Protein AF-A0A946ARL4-F1 (afdb_monomer_lite)

Sequence (87 aa):
MIVIEDARWHPFLDQTEHAKLVSIMKRAIKQAMKQAKHLASPSEFTVMLTNDAQMAVLNQQFRQKAVPTNVLSFPDHQDDHYLGDIA

pLDDT: mean 93.11, std 4.61, range [76.0, 98.38]

Secondary structure (DSSP, 8-state):
------GGGGGG--HHHHHHHHHHHHHHHHHHHTT-TT--S--EEEE----HHHHHHHHHHHHS--S--S--EEE-SS-SSEEEEE-

Foldseek 3Di:
DDDDPDPVCVVVQDPVNVVVVVVVVVVVVVVVVVVVVVLPDAADEEEDDDDFCVQLVVCCVPVVGNGHDPKDFDADDPDSRYRYYMD

Structure (mmCIF, N/CA/C/O backbone):
data_AF-A0A946ARL4-F1
#
_entry.id   AF-A0A946ARL4-F1
#
loop_
_atom_site.group_PDB
_atom_site.id
_atom_site.type_symbol
_atom_site.label_atom_id
_atom_site.label_alt_id
_atom_site.label_comp_id
_atom_site.label_asym_id
_atom_site.label_entity_id
_atom_site.label_seq_id
_atom_site.pdbx_PDB_ins_code
_atom_site.Cartn_x
_atom_site.Cartn_y
_atom_site.Cartn_z
_atom_site.occupancy
_atom_site.B_iso_or_equiv
_atom_site.auth_seq_id
_atom_site.auth_comp_id
_atom_site.auth_asym_id
_atom_site.auth_atom_id
_atom_site.pdbx_PDB_model_num
ATOM 1 N N . MET A 1 1 ? -12.742 2.539 6.263 1.00 84.00 1 MET A N 1
ATOM 2 C CA . MET A 1 1 ? -13.124 1.135 5.970 1.00 84.00 1 MET A CA 1
ATOM 3 C C . MET A 1 1 ? -11.969 0.504 5.202 1.00 84.00 1 MET A C 1
ATOM 5 O O . MET A 1 1 ? -11.220 1.266 4.615 1.00 84.00 1 MET A O 1
ATOM 9 N N . ILE A 1 2 ? -11.749 -0.812 5.260 1.00 90.50 2 ILE A N 1
ATOM 10 C CA . ILE A 1 2 ? -10.761 -1.475 4.387 1.00 90.50 2 ILE A CA 1
ATOM 11 C C . ILE A 1 2 ? -11.559 -2.336 3.423 1.00 90.50 2 ILE A C 1
ATOM 13 O O . ILE A 1 2 ? -12.370 -3.141 3.880 1.00 90.50 2 ILE A O 1
ATOM 17 N N . VAL A 1 3 ? -11.347 -2.119 2.130 1.00 92.38 3 VAL A N 1
ATOM 18 C CA . VAL A 1 3 ? -12.012 -2.835 1.042 1.00 92.38 3 VAL A CA 1
ATOM 19 C C . VAL A 1 3 ? -10.941 -3.538 0.219 1.00 92.38 3 VAL A C 1
ATOM 21 O O . VAL A 1 3 ? -9.854 -2.998 0.021 1.00 92.38 3 VAL A O 1
ATOM 24 N N . ILE A 1 4 ? -11.229 -4.766 -0.201 1.00 92.81 4 ILE A N 1
ATOM 25 C CA . ILE A 1 4 ? -10.368 -5.547 -1.086 1.00 92.81 4 ILE A CA 1
ATOM 26 C C . ILE A 1 4 ? -11.064 -5.570 -2.439 1.00 92.81 4 ILE A C 1
ATOM 28 O O . ILE A 1 4 ? -11.996 -6.339 -2.643 1.00 92.81 4 ILE A O 1
ATOM 32 N N . GLU A 1 5 ? -10.639 -4.678 -3.329 1.00 94.81 5 GLU A N 1
ATOM 33 C CA . GLU A 1 5 ? -11.266 -4.500 -4.647 1.00 94.81 5 GLU A CA 1
ATOM 34 C C . GLU A 1 5 ? -10.968 -5.671 -5.598 1.00 94.81 5 GLU A C 1
ATOM 36 O O . GLU A 1 5 ? -11.802 -6.074 -6.408 1.00 94.81 5 GLU A O 1
ATOM 41 N N . ASP A 1 6 ? -9.774 -6.259 -5.501 1.00 93.62 6 ASP A N 1
ATOM 42 C CA . ASP A 1 6 ? -9.358 -7.335 -6.395 1.00 93.62 6 ASP A CA 1
ATOM 43 C C . ASP A 1 6 ? -9.893 -8.697 -5.926 1.00 93.62 6 ASP A C 1
ATOM 45 O O . ASP A 1 6 ? -9.364 -9.336 -5.011 1.00 93.62 6 ASP A O 1
ATOM 49 N N . ALA A 1 7 ? -10.924 -9.177 -6.623 1.00 94.31 7 ALA A N 1
ATOM 50 C CA . ALA A 1 7 ? -11.597 -10.437 -6.326 1.00 94.31 7 ALA A CA 1
ATOM 51 C C . ALA A 1 7 ? -10.683 -11.674 -6.374 1.00 94.31 7 ALA A C 1
ATOM 53 O O . ALA A 1 7 ? -11.032 -12.710 -5.802 1.00 94.31 7 ALA A O 1
ATOM 54 N N . ARG A 1 8 ? -9.502 -11.588 -7.007 1.00 93.19 8 ARG A N 1
ATOM 55 C CA . ARG A 1 8 ? -8.514 -12.681 -7.019 1.00 93.19 8 ARG A CA 1
ATOM 56 C C . ARG A 1 8 ? -7.981 -13.002 -5.624 1.00 93.19 8 ARG A C 1
ATOM 58 O O . ARG A 1 8 ? -7.487 -14.106 -5.425 1.00 93.19 8 ARG A O 1
ATOM 65 N N . TRP A 1 9 ? -8.104 -12.086 -4.662 1.00 91.06 9 TRP A N 1
ATOM 66 C CA . TRP A 1 9 ? -7.708 -12.319 -3.272 1.00 91.06 9 TRP A CA 1
ATOM 67 C C . TRP A 1 9 ? -8.727 -13.134 -2.475 1.00 91.06 9 TRP A C 1
ATOM 69 O O . TRP A 1 9 ? -8.344 -13.811 -1.524 1.00 91.06 9 TRP A O 1
ATOM 79 N N . HIS A 1 10 ? -10.009 -13.114 -2.852 1.00 92.00 10 HIS A N 1
ATOM 80 C CA . HIS A 1 10 ? -11.077 -13.734 -2.060 1.00 92.00 10 HIS A CA 1
ATOM 81 C C . HIS A 1 10 ? -10.872 -15.232 -1.773 1.00 92.00 10 HIS A C 1
ATOM 83 O O . HIS A 1 10 ? -11.092 -15.630 -0.631 1.00 92.00 10 HIS A O 1
ATOM 89 N N . PRO A 1 11 ? -10.400 -16.072 -2.719 1.00 94.25 11 PRO A N 1
ATOM 90 C CA . PRO A 1 11 ? -10.154 -17.48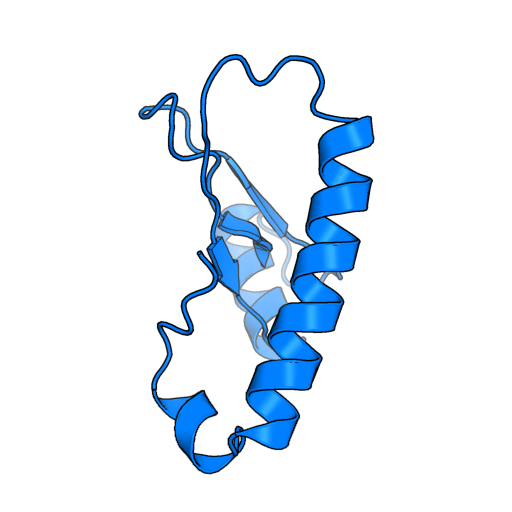8 -2.435 1.00 94.25 11 PRO A CA 1
ATOM 91 C C . PRO A 1 11 ? -9.049 -17.740 -1.398 1.00 94.25 11 PRO A C 1
ATOM 93 O O . PRO A 1 11 ? -8.996 -18.824 -0.823 1.00 94.25 11 PRO A O 1
ATOM 96 N N . PHE A 1 12 ? -8.162 -16.766 -1.170 1.00 89.69 12 PHE A N 1
ATOM 97 C CA . PHE A 1 12 ? -7.020 -16.876 -0.256 1.00 89.69 12 PHE A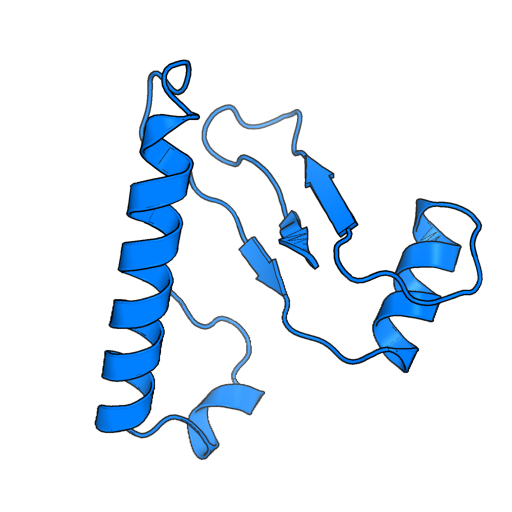 CA 1
ATOM 98 C C . PHE A 1 12 ? -7.276 -16.227 1.107 1.00 89.69 12 PHE A C 1
ATOM 100 O O . PHE A 1 12 ? -6.490 -16.415 2.034 1.00 89.69 12 PHE A O 1
ATOM 107 N N . LEU A 1 13 ? -8.353 -15.451 1.230 1.00 91.88 13 LEU A N 1
ATOM 108 C CA . LEU A 1 13 ? -8.690 -14.702 2.431 1.00 91.88 13 LEU A CA 1
ATOM 109 C C . LEU A 1 13 ? -9.973 -15.256 3.035 1.00 91.88 13 LEU A C 1
ATOM 111 O O . LEU A 1 13 ? -11.067 -14.738 2.811 1.00 91.88 13 LEU A O 1
ATOM 115 N N . ASP A 1 14 ? -9.825 -16.304 3.842 1.00 93.00 14 ASP A N 1
ATOM 116 C CA . ASP A 1 14 ? -10.903 -16.696 4.740 1.00 93.00 14 ASP A CA 1
ATOM 117 C C . ASP A 1 14 ? -11.171 -15.596 5.790 1.00 93.00 14 ASP A C 1
ATOM 119 O O . ASP A 1 14 ? -10.490 -14.566 5.867 1.00 93.00 14 ASP A O 1
ATOM 123 N N . GLN A 1 15 ? -12.182 -15.801 6.634 1.00 90.19 15 GLN A N 1
ATOM 124 C CA . GLN A 1 15 ? -12.557 -14.811 7.644 1.00 90.19 15 GLN A CA 1
ATOM 125 C C . GLN A 1 15 ? -11.415 -14.490 8.629 1.00 90.19 15 GLN A C 1
ATOM 127 O O . GLN A 1 15 ? -11.310 -13.354 9.102 1.00 90.19 15 GLN A O 1
ATOM 132 N N . THR A 1 16 ? -10.549 -15.462 8.924 1.00 95.19 16 THR A N 1
ATOM 133 C CA . THR A 1 16 ? -9.409 -15.295 9.830 1.00 95.19 16 THR A CA 1
ATOM 134 C C . THR A 1 16 ? -8.309 -14.467 9.174 1.00 95.19 16 THR A C 1
ATOM 136 O O . THR A 1 16 ? -7.826 -13.504 9.775 1.00 95.19 16 THR A O 1
ATOM 139 N N . GLU A 1 17 ? -7.928 -14.794 7.940 1.00 94.06 17 GLU A N 1
ATOM 140 C CA . GLU A 1 17 ? -6.902 -14.060 7.193 1.00 94.06 17 GLU A CA 1
ATOM 141 C C . GLU A 1 17 ? -7.355 -12.641 6.851 1.00 94.06 17 GLU A C 1
ATOM 143 O O . GLU A 1 17 ? -6.591 -11.686 7.015 1.00 94.06 17 GLU A O 1
ATOM 148 N N . HIS A 1 18 ? -8.632 -12.462 6.512 1.00 91.38 18 HIS A N 1
ATOM 149 C CA . HIS A 1 18 ? -9.202 -11.135 6.320 1.00 91.38 18 HIS A CA 1
ATOM 150 C C . HIS A 1 18 ? -9.112 -10.289 7.603 1.00 91.38 18 HIS A C 1
ATOM 152 O O . HIS A 1 18 ? -8.652 -9.145 7.566 1.00 91.38 18 HIS A O 1
ATOM 158 N N . ALA A 1 19 ? -9.468 -10.848 8.767 1.00 91.94 19 ALA A N 1
ATOM 159 C CA . ALA A 1 19 ? -9.360 -10.137 10.042 1.00 91.94 19 ALA A CA 1
ATOM 160 C C . ALA A 1 19 ? -7.903 -9.777 10.395 1.00 91.94 19 ALA A C 1
ATOM 162 O O . ALA A 1 19 ? -7.636 -8.674 10.892 1.00 91.94 19 ALA A O 1
ATOM 163 N N . LYS A 1 20 ? -6.947 -10.672 10.109 1.00 94.25 20 LYS A N 1
ATOM 164 C CA . LYS A 1 20 ? -5.509 -10.413 10.291 1.00 94.25 20 LYS A CA 1
ATOM 165 C C . LYS A 1 20 ? -5.022 -9.283 9.388 1.00 94.25 20 LYS A C 1
ATOM 167 O O . LYS A 1 20 ? -4.380 -8.359 9.893 1.00 94.25 20 LYS A O 1
ATOM 172 N N . LEU A 1 21 ? -5.363 -9.311 8.099 1.00 91.44 21 LEU A N 1
ATOM 173 C CA . LEU A 1 21 ? -5.023 -8.254 7.144 1.00 91.44 21 LEU A CA 1
ATOM 174 C C . LEU A 1 21 ? -5.572 -6.903 7.610 1.00 91.44 21 LEU A C 1
ATOM 176 O O . LEU A 1 21 ? -4.819 -5.939 7.744 1.00 91.44 21 LEU A O 1
ATOM 180 N N . VAL A 1 22 ? -6.859 -6.849 7.966 1.00 92.44 22 VAL A N 1
ATOM 181 C CA . VAL A 1 22 ? -7.506 -5.642 8.499 1.00 92.44 22 VAL A CA 1
ATOM 182 C C . VAL A 1 22 ? -6.782 -5.128 9.747 1.00 92.44 22 VAL A C 1
ATOM 184 O O . VAL A 1 22 ? -6.577 -3.922 9.890 1.00 92.44 22 VAL A O 1
ATOM 187 N N . SER A 1 23 ? -6.356 -6.015 10.650 1.00 95.19 23 SER A N 1
ATOM 188 C CA . SER A 1 23 ? -5.596 -5.646 11.852 1.00 95.19 23 SER A CA 1
ATOM 189 C C . SER A 1 23 ? -4.209 -5.076 11.527 1.00 95.19 23 SER A C 1
ATOM 191 O O . SER A 1 23 ? -3.803 -4.057 12.096 1.00 95.19 23 SER A O 1
ATOM 193 N N . ILE A 1 24 ? -3.473 -5.689 10.594 1.00 95.06 24 ILE A N 1
ATOM 194 C CA . ILE A 1 24 ? -2.169 -5.193 10.125 1.00 95.06 24 ILE A CA 1
ATOM 195 C C . ILE A 1 24 ? -2.330 -3.807 9.495 1.00 95.06 24 ILE A C 1
ATOM 197 O O . ILE A 1 24 ? -1.650 -2.865 9.910 1.00 95.06 24 ILE A O 1
ATOM 201 N N . MET A 1 25 ? -3.283 -3.657 8.578 1.00 93.62 25 MET A N 1
ATOM 202 C CA . MET A 1 25 ? -3.536 -2.402 7.874 1.00 93.62 25 MET A CA 1
ATOM 203 C C . MET A 1 25 ? -3.986 -1.290 8.822 1.00 93.62 25 MET A C 1
ATOM 205 O O . MET A 1 25 ? -3.450 -0.187 8.770 1.00 93.62 25 MET A O 1
ATOM 209 N N . LYS A 1 26 ? -4.883 -1.571 9.778 1.00 93.94 26 LYS A N 1
ATOM 210 C CA . LYS A 1 26 ? -5.275 -0.592 10.810 1.00 93.94 26 LYS A CA 1
ATOM 211 C C . LYS A 1 26 ? -4.083 -0.111 11.636 1.00 93.94 26 LYS A C 1
ATOM 213 O O . LYS A 1 26 ? -4.009 1.073 11.964 1.00 93.94 26 LYS A O 1
ATOM 218 N N . ARG A 1 27 ? -3.141 -1.000 11.978 1.00 95.69 27 ARG A N 1
ATOM 219 C CA . ARG A 1 27 ? -1.912 -0.609 12.690 1.00 95.69 27 ARG A CA 1
ATOM 220 C C . ARG A 1 27 ? -1.018 0.270 11.820 1.00 95.69 27 ARG A C 1
ATOM 222 O O . ARG A 1 27 ? -0.549 1.291 12.316 1.00 95.69 27 ARG A O 1
ATOM 229 N N . ALA A 1 28 ? -0.818 -0.088 10.553 1.00 92.81 28 ALA A N 1
ATOM 230 C CA . ALA A 1 28 ? -0.034 0.710 9.613 1.00 92.81 28 ALA A CA 1
ATOM 231 C C . ALA A 1 28 ? -0.640 2.111 9.420 1.00 92.81 28 ALA A C 1
ATOM 233 O O . ALA A 1 28 ? 0.054 3.106 9.625 1.00 92.81 28 ALA A O 1
ATOM 234 N N . ILE A 1 29 ? -1.952 2.198 9.168 1.00 91.06 29 ILE A N 1
ATOM 235 C CA . ILE A 1 29 ? -2.689 3.466 9.045 1.00 91.06 29 ILE A CA 1
ATOM 236 C C . ILE A 1 29 ? -2.541 4.295 10.320 1.00 91.06 29 ILE A C 1
ATOM 238 O O . ILE A 1 29 ? -2.187 5.467 10.254 1.00 91.06 29 ILE A O 1
ATOM 242 N N . LYS A 1 30 ? -2.722 3.694 11.505 1.00 91.69 30 LYS A N 1
ATOM 243 C CA . LYS A 1 30 ? -2.558 4.411 12.780 1.00 91.69 30 LYS A CA 1
ATOM 244 C C . LYS A 1 30 ? -1.165 5.027 12.926 1.00 91.69 30 LYS A C 1
ATOM 246 O O . LYS A 1 30 ? -1.039 6.106 13.499 1.00 91.69 30 LYS A O 1
ATOM 251 N N . GLN A 1 31 ? -0.124 4.353 12.441 1.00 93.06 31 GLN A N 1
ATOM 252 C CA . GLN A 1 31 ? 1.240 4.879 12.467 1.00 93.06 31 GLN A CA 1
ATOM 253 C C . GLN A 1 31 ? 1.435 5.990 11.431 1.00 93.06 31 GLN A C 1
ATOM 255 O O . GLN A 1 31 ? 2.010 7.020 11.774 1.00 93.06 31 GLN A O 1
ATOM 260 N N . ALA A 1 32 ? 0.902 5.832 10.217 1.00 89.25 32 ALA A N 1
ATOM 261 C CA . ALA A 1 32 ? 0.934 6.864 9.182 1.00 89.25 32 ALA A CA 1
ATOM 262 C C . ALA A 1 32 ? 0.206 8.148 9.626 1.00 89.25 32 ALA A C 1
ATOM 264 O O . ALA A 1 32 ? 0.749 9.245 9.502 1.00 89.25 32 ALA A O 1
ATOM 265 N N . MET A 1 33 ? -0.963 8.022 10.266 1.00 87.75 33 MET A N 1
ATOM 266 C CA . MET A 1 33 ? -1.740 9.161 10.776 1.00 87.75 33 MET A CA 1
ATOM 267 C C . MET A 1 33 ? -0.991 10.000 11.818 1.00 87.75 33 MET A C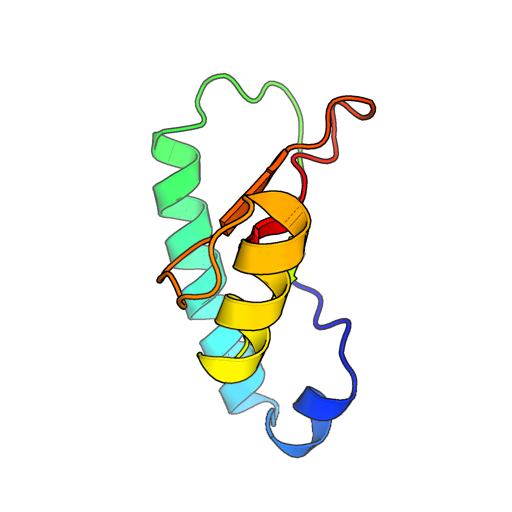 1
ATOM 269 O O . MET A 1 33 ? -1.262 11.188 11.953 1.00 87.75 33 MET A O 1
ATOM 273 N N . LYS A 1 34 ? -0.018 9.429 12.544 1.00 90.94 34 LYS A N 1
ATOM 274 C CA . LYS A 1 34 ? 0.821 10.220 13.465 1.00 90.94 34 LYS A CA 1
ATOM 275 C C . LYS A 1 34 ? 1.659 11.270 12.729 1.00 90.94 34 LYS A C 1
ATOM 277 O O . LYS A 1 34 ? 1.999 12.287 13.333 1.00 90.94 34 LYS A O 1
ATOM 282 N N . GLN A 1 35 ? 1.978 11.012 11.460 1.00 88.00 35 GLN A N 1
ATOM 283 C CA . GLN A 1 35 ? 2.736 11.904 10.584 1.00 88.00 35 GLN A CA 1
ATOM 284 C C . GLN A 1 35 ? 1.823 12.770 9.705 1.00 88.00 35 GLN A C 1
ATOM 286 O O . GLN A 1 35 ? 2.187 13.889 9.351 1.00 88.00 35 GLN A O 1
ATOM 291 N N . ALA A 1 36 ? 0.608 12.308 9.411 1.00 86.06 36 ALA A N 1
ATOM 292 C CA . ALA A 1 36 ? -0.353 12.995 8.550 1.00 86.06 36 ALA A CA 1
ATOM 293 C C . ALA A 1 36 ? -1.194 14.063 9.285 1.00 86.06 36 ALA A C 1
ATOM 295 O O . ALA A 1 36 ? -2.393 14.189 9.063 1.00 86.06 36 ALA A O 1
ATOM 296 N N . LYS A 1 37 ? -0.573 14.854 10.174 1.00 82.69 37 LYS A N 1
ATOM 297 C CA . LYS A 1 37 ? -1.270 15.857 11.014 1.00 82.69 37 LYS A CA 1
ATOM 298 C C . LYS A 1 37 ? -1.928 17.002 10.231 1.00 82.69 37 LYS A C 1
ATOM 300 O O . LYS A 1 37 ? -2.688 17.764 10.814 1.00 82.69 37 LYS A O 1
ATOM 305 N N . HIS A 1 38 ? -1.582 17.151 8.956 1.00 83.31 38 HIS A N 1
ATOM 306 C CA . HIS A 1 38 ? -2.116 18.176 8.062 1.00 83.31 38 HIS A CA 1
ATOM 307 C C . HIS A 1 38 ? -3.420 17.750 7.373 1.00 83.31 38 HIS A C 1
ATOM 309 O O . HIS A 1 38 ? -4.071 18.594 6.767 1.00 83.31 38 HIS A O 1
ATOM 315 N N . LEU A 1 39 ? -3.811 16.473 7.459 1.00 83.12 39 LEU A N 1
ATOM 316 C CA . LEU A 1 39 ? -5.086 16.013 6.917 1.00 83.12 39 LEU A CA 1
ATOM 317 C C . LEU A 1 39 ? -6.226 16.579 7.771 1.00 83.12 39 LEU A C 1
ATOM 319 O O . LEU A 1 39 ? -6.367 16.239 8.947 1.00 83.12 39 LEU A O 1
ATOM 323 N N . ALA A 1 40 ? -7.004 17.484 7.179 1.00 76.00 40 ALA A N 1
ATOM 324 C CA . ALA A 1 40 ? -8.095 18.192 7.848 1.00 76.00 40 ALA A CA 1
ATOM 325 C C . ALA A 1 40 ? -9.439 17.444 7.773 1.00 76.00 40 ALA A C 1
ATOM 327 O O . ALA A 1 40 ? -10.357 17.743 8.537 1.00 76.00 40 ALA 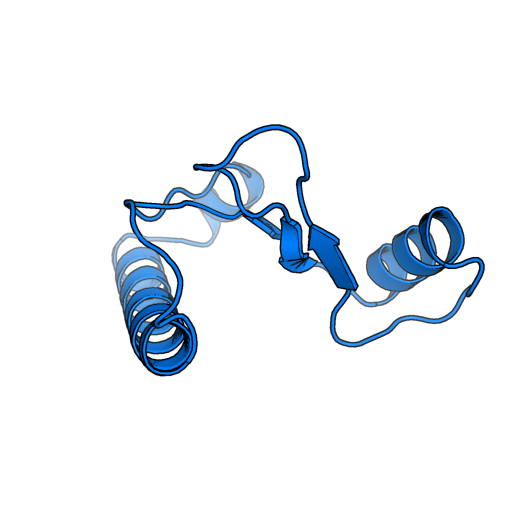A O 1
ATOM 328 N N . SER A 1 41 ? -9.554 16.472 6.870 1.00 82.94 41 SER A N 1
ATOM 329 C CA . SER A 1 41 ? -10.763 15.700 6.592 1.00 82.94 41 SER A CA 1
ATOM 330 C C . SER A 1 41 ? -10.463 14.196 6.598 1.00 82.94 41 SER A C 1
ATOM 332 O O . SER A 1 41 ? -9.302 13.787 6.516 1.00 82.94 41 SER A O 1
ATOM 334 N N . PRO A 1 42 ? -11.493 13.337 6.724 1.00 86.44 42 PRO A N 1
ATOM 335 C CA . PRO A 1 42 ? -11.356 11.936 6.366 1.00 86.44 42 PRO A CA 1
ATOM 336 C C . PRO A 1 42 ? -10.881 11.831 4.915 1.00 86.44 42 PRO A C 1
ATOM 338 O O . PRO A 1 42 ? -11.506 12.401 4.018 1.00 86.44 42 PRO A O 1
ATOM 341 N N . SER A 1 43 ? -9.791 11.098 4.723 1.00 90.19 43 SER A N 1
ATOM 342 C CA . SER A 1 43 ? -9.201 10.840 3.416 1.00 90.19 43 SER A CA 1
ATOM 343 C C . SER A 1 43 ? -9.034 9.341 3.203 1.00 90.19 43 SER A C 1
ATOM 345 O O . SER A 1 43 ? -8.944 8.564 4.164 1.00 90.19 43 SER A O 1
ATOM 347 N N . GLU A 1 44 ? -8.959 8.937 1.947 1.00 92.62 44 GLU A N 1
ATOM 348 C CA . GLU A 1 44 ? -8.758 7.558 1.532 1.00 92.62 44 GLU A CA 1
ATOM 349 C C . GLU A 1 44 ? -7.601 7.442 0.534 1.00 92.62 44 GLU A C 1
ATOM 351 O O . GLU A 1 44 ? -7.138 8.429 -0.031 1.00 92.62 44 GLU A O 1
ATOM 356 N N . PHE A 1 45 ? -7.071 6.234 0.388 1.00 94.06 45 PHE A N 1
ATOM 357 C CA . PHE A 1 45 ? -5.994 5.913 -0.543 1.00 94.06 45 PHE A CA 1
ATOM 358 C C . PHE A 1 45 ? -6.060 4.430 -0.889 1.00 94.06 45 PHE A C 1
ATOM 360 O O . PHE A 1 45 ? -6.556 3.624 -0.091 1.00 94.06 45 PHE A O 1
ATOM 367 N N . THR A 1 46 ? -5.501 4.066 -2.037 1.00 96.25 46 THR A N 1
ATOM 368 C CA . THR A 1 46 ? -5.450 2.674 -2.494 1.00 96.25 46 THR A CA 1
ATOM 369 C C . THR A 1 46 ? -4.043 2.113 -2.362 1.00 96.25 46 THR A C 1
ATOM 371 O O . THR A 1 46 ? -3.049 2.808 -2.566 1.00 96.25 46 THR A O 1
ATOM 374 N N . VAL A 1 47 ? -3.948 0.830 -2.013 1.00 95.06 47 VAL A N 1
ATOM 375 C CA . VAL A 1 47 ? -2.688 0.082 -2.027 1.00 95.06 47 VAL A CA 1
ATOM 376 C C . VAL A 1 47 ? -2.841 -1.113 -2.954 1.00 95.06 47 VAL A C 1
ATOM 378 O O . VAL A 1 47 ? -3.700 -1.965 -2.732 1.00 95.06 47 VAL A O 1
ATOM 381 N N . MET A 1 48 ? -1.981 -1.197 -3.960 1.00 96.06 48 MET A N 1
ATOM 382 C CA . MET A 1 48 ? -1.823 -2.368 -4.804 1.00 96.06 48 MET A CA 1
ATOM 383 C C . MET A 1 48 ? -0.657 -3.204 -4.284 1.00 96.06 48 MET A C 1
ATOM 385 O O . MET A 1 48 ? 0.455 -2.715 -4.149 1.00 96.06 48 MET A O 1
ATOM 389 N N . LEU A 1 49 ? -0.899 -4.488 -4.025 1.00 93.56 49 LEU A N 1
ATOM 390 C CA . LEU A 1 49 ? 0.170 -5.447 -3.761 1.00 93.56 49 LEU A CA 1
ATOM 391 C C . LEU A 1 49 ? 0.508 -6.174 -5.057 1.00 93.56 49 LEU A C 1
ATOM 393 O O . LEU A 1 49 ? -0.379 -6.726 -5.711 1.00 93.56 49 LEU A O 1
ATOM 397 N N . THR A 1 50 ? 1.784 -6.183 -5.429 1.00 94.94 50 THR A N 1
ATOM 398 C CA . THR A 1 50 ? 2.229 -6.815 -6.670 1.00 94.94 50 THR A CA 1
ATOM 399 C C . THR A 1 50 ? 3.651 -7.369 -6.560 1.00 94.94 50 THR A C 1
ATOM 401 O O . THR A 1 50 ? 4.277 -7.288 -5.507 1.00 94.94 50 THR A O 1
ATOM 404 N N . ASN A 1 51 ? 4.137 -8.010 -7.623 1.00 96.56 51 ASN A N 1
ATOM 405 C CA . ASN A 1 51 ? 5.470 -8.613 -7.679 1.00 96.56 51 ASN A CA 1
ATOM 406 C C . ASN A 1 51 ? 6.485 -7.719 -8.413 1.00 96.56 51 ASN A C 1
ATOM 408 O O . ASN A 1 51 ? 6.117 -6.749 -9.076 1.00 96.56 51 ASN A O 1
ATOM 412 N N . ASP A 1 52 ? 7.766 -8.088 -8.350 1.00 98.38 52 ASP A N 1
ATOM 413 C CA . ASP A 1 52 ? 8.860 -7.330 -8.972 1.00 98.38 5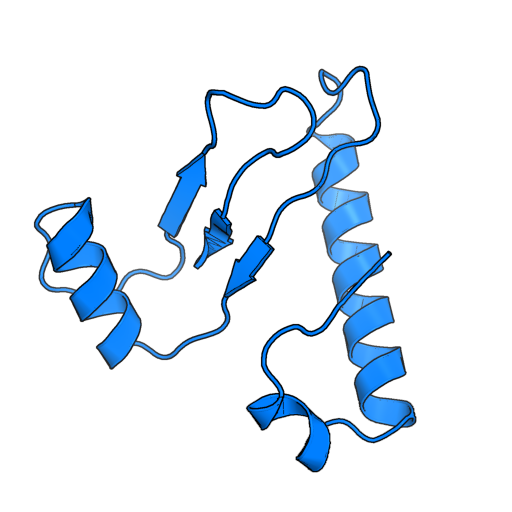2 ASP A CA 1
ATOM 414 C C . ASP A 1 52 ? 8.692 -7.147 -10.484 1.00 98.38 52 ASP A C 1
ATOM 416 O O . ASP A 1 52 ? 8.999 -6.083 -11.017 1.00 98.38 52 ASP A O 1
ATOM 420 N N . ALA A 1 53 ? 8.181 -8.159 -11.190 1.00 97.94 53 ALA A N 1
ATOM 421 C CA . ALA A 1 53 ? 7.984 -8.068 -12.633 1.00 97.94 53 ALA A CA 1
ATOM 422 C C . ALA A 1 53 ? 6.977 -6.960 -12.977 1.00 97.94 53 ALA A C 1
ATOM 424 O O . ALA A 1 53 ? 7.257 -6.102 -13.815 1.00 97.94 53 ALA A O 1
ATOM 425 N N . GLN A 1 54 ? 5.839 -6.928 -12.282 1.00 97.44 54 GLN A N 1
ATOM 426 C CA . GLN A 1 54 ? 4.833 -5.890 -12.478 1.00 97.44 54 GLN A CA 1
ATOM 427 C C . GLN A 1 54 ? 5.308 -4.526 -11.953 1.00 97.44 54 GLN A C 1
ATOM 429 O O . GLN A 1 54 ? 5.041 -3.508 -12.593 1.00 97.44 54 GLN A O 1
ATOM 434 N N . MET A 1 55 ? 6.065 -4.485 -10.848 1.00 98.25 55 MET A N 1
ATOM 435 C CA . MET A 1 55 ? 6.680 -3.245 -10.358 1.00 98.25 55 MET A CA 1
ATOM 436 C C . MET A 1 55 ? 7.669 -2.653 -11.359 1.00 98.25 55 MET A C 1
ATOM 438 O O . MET A 1 55 ? 7.680 -1.439 -11.548 1.00 98.25 55 MET A O 1
ATOM 442 N N . ALA A 1 56 ? 8.473 -3.474 -12.038 1.00 98.38 56 ALA A N 1
ATOM 443 C CA . ALA A 1 56 ? 9.391 -3.006 -13.074 1.00 98.38 56 ALA A CA 1
ATOM 444 C C . ALA A 1 56 ? 8.641 -2.401 -14.273 1.00 98.38 56 ALA A C 1
ATOM 446 O O . ALA A 1 56 ? 9.055 -1.364 -14.793 1.00 98.38 56 ALA A O 1
ATOM 447 N N . VAL A 1 57 ? 7.512 -3.001 -14.675 1.00 98.25 57 VAL A N 1
ATOM 448 C CA . VAL A 1 57 ? 6.638 -2.456 -15.729 1.00 98.25 57 VAL A CA 1
ATOM 449 C C . VAL A 1 57 ? 6.070 -1.095 -15.318 1.00 98.25 57 VAL A C 1
ATOM 451 O O . VAL A 1 57 ? 6.178 -0.132 -16.078 1.00 98.25 57 VAL A O 1
ATOM 454 N N . LEU A 1 58 ? 5.533 -0.976 -14.099 1.00 97.81 58 LEU A N 1
ATOM 455 C CA . LEU A 1 58 ? 4.996 0.287 -13.578 1.00 97.81 58 LEU A CA 1
ATOM 456 C C . LEU A 1 58 ? 6.077 1.366 -13.460 1.00 97.81 58 LEU A C 1
ATOM 458 O O . LEU A 1 58 ? 5.872 2.510 -13.866 1.00 97.81 58 LEU A O 1
ATOM 462 N N . ASN A 1 59 ? 7.252 1.012 -12.942 1.00 98.38 59 ASN A N 1
ATOM 463 C CA . ASN A 1 59 ? 8.359 1.949 -12.784 1.00 98.38 59 ASN A CA 1
ATOM 464 C C . ASN A 1 59 ? 8.886 2.422 -14.149 1.00 98.38 59 ASN A C 1
ATOM 466 O O . ASN A 1 59 ? 9.194 3.604 -14.325 1.00 98.38 59 ASN A O 1
ATOM 470 N N . GLN A 1 60 ? 8.905 1.545 -15.156 1.00 98.31 60 GLN A N 1
ATOM 471 C CA . GLN A 1 60 ? 9.223 1.945 -16.522 1.00 98.31 60 GLN A CA 1
ATOM 472 C C . GLN A 1 60 ? 8.180 2.924 -17.061 1.00 98.31 60 GLN A C 1
ATOM 474 O O . GLN A 1 60 ? 8.545 3.975 -17.583 1.00 98.31 60 GLN A O 1
ATOM 479 N N . GLN A 1 61 ? 6.896 2.610 -16.900 1.00 98.19 61 GLN A N 1
ATOM 480 C CA . GLN A 1 61 ? 5.802 3.422 -17.426 1.00 98.19 61 GLN A CA 1
ATOM 481 C C . GLN A 1 61 ? 5.751 4.824 -16.803 1.00 98.19 61 GLN A C 1
ATOM 483 O O . GLN A 1 61 ? 5.598 5.808 -17.522 1.00 98.19 61 GLN A O 1
ATOM 488 N N . PHE A 1 62 ? 5.903 4.935 -15.481 1.00 97.69 62 PHE A N 1
ATOM 489 C CA . PHE A 1 62 ? 5.665 6.192 -14.761 1.00 97.69 62 PHE A CA 1
ATOM 490 C C . PHE A 1 62 ? 6.932 6.927 -14.308 1.00 97.69 62 PHE A C 1
ATOM 492 O O . PHE A 1 62 ? 6.846 8.082 -13.882 1.00 97.69 62 PHE A O 1
ATOM 499 N N . ARG A 1 63 ? 8.104 6.281 -14.347 1.00 97.50 63 ARG A N 1
ATOM 500 C CA . ARG A 1 63 ? 9.394 6.864 -13.927 1.00 97.50 63 ARG A CA 1
ATOM 501 C C . ARG A 1 63 ? 10.526 6.629 -14.930 1.00 97.50 63 ARG A C 1
ATOM 503 O O . ARG A 1 63 ? 11.641 7.067 -14.660 1.00 97.50 63 ARG A O 1
ATOM 510 N N . GLN A 1 64 ? 10.257 5.965 -16.060 1.00 97.94 64 GLN A N 1
ATOM 511 C CA . GLN A 1 64 ? 11.244 5.636 -17.099 1.00 97.94 64 GLN A CA 1
ATOM 512 C C . GLN A 1 64 ? 12.407 4.776 -16.570 1.00 97.94 64 GLN A C 1
ATOM 514 O O . GLN A 1 64 ? 13.548 4.906 -17.012 1.00 97.94 64 GLN A O 1
ATOM 519 N N . LYS A 1 65 ? 12.121 3.905 -15.590 1.00 97.19 65 LYS A N 1
ATOM 520 C CA . LYS A 1 65 ? 13.086 2.981 -14.980 1.00 97.19 65 LYS A CA 1
ATOM 521 C C . LYS A 1 65 ? 12.620 1.531 -15.101 1.00 97.19 65 LYS A C 1
ATOM 523 O O . LYS A 1 65 ? 11.749 1.106 -14.352 1.00 97.19 65 LYS A O 1
ATOM 528 N N . ALA A 1 66 ? 13.267 0.748 -15.962 1.00 96.12 66 ALA A N 1
ATOM 529 C CA . ALA A 1 66 ? 12.965 -0.670 -16.195 1.00 96.12 66 ALA A CA 1
ATOM 530 C C . ALA A 1 66 ? 13.539 -1.617 -15.120 1.00 96.12 66 ALA A C 1
ATOM 532 O O . ALA A 1 66 ? 14.016 -2.707 -15.426 1.00 96.12 66 ALA A O 1
ATOM 533 N N . VAL A 1 67 ? 13.525 -1.191 -13.857 1.00 97.50 67 VAL A N 1
ATOM 534 C CA . VAL A 1 67 ? 13.935 -1.995 -12.698 1.00 97.50 67 VAL A CA 1
ATOM 535 C C . VAL A 1 67 ? 12.848 -1.913 -11.629 1.00 97.50 67 VAL A C 1
ATOM 537 O O . VAL A 1 67 ? 12.225 -0.855 -11.496 1.00 97.50 67 VAL A O 1
ATOM 540 N N . PRO A 1 68 ? 12.587 -2.986 -10.864 1.00 98.19 68 PRO A N 1
ATOM 541 C CA . PRO A 1 68 ? 11.627 -2.922 -9.770 1.00 98.19 68 PRO A CA 1
ATOM 542 C C . PRO A 1 68 ? 12.094 -1.950 -8.678 1.00 98.19 68 PRO A C 1
ATOM 544 O O . PRO A 1 68 ? 13.278 -1.634 -8.550 1.00 98.19 68 PRO A O 1
ATOM 547 N N . THR A 1 69 ? 11.145 -1.475 -7.880 1.00 97.75 69 THR A N 1
ATOM 548 C CA . THR A 1 69 ? 11.390 -0.723 -6.645 1.00 97.75 69 THR A CA 1
ATOM 549 C C . THR A 1 69 ? 10.429 -1.228 -5.577 1.00 97.75 69 THR A C 1
ATOM 551 O O . THR A 1 69 ? 9.400 -1.809 -5.908 1.00 97.75 69 THR A O 1
ATOM 554 N N . ASN A 1 70 ? 10.750 -0.986 -4.308 1.00 97.50 70 ASN A N 1
ATOM 555 C CA . ASN A 1 70 ? 9.936 -1.467 -3.192 1.00 97.50 70 ASN A CA 1
ATOM 556 C C . ASN A 1 70 ? 8.575 -0.768 -3.100 1.00 97.50 70 ASN A C 1
ATOM 558 O O . ASN A 1 70 ? 7.634 -1.365 -2.597 1.00 97.50 70 ASN A O 1
ATOM 562 N N . VAL A 1 71 ? 8.512 0.510 -3.494 1.00 97.12 71 VAL A N 1
ATOM 563 C CA . VAL A 1 71 ? 7.303 1.339 -3.411 1.00 97.12 71 VAL A CA 1
ATOM 564 C C . VAL A 1 71 ? 7.290 2.362 -4.547 1.00 97.12 71 VAL A C 1
ATOM 566 O O . VAL A 1 71 ? 8.307 3.013 -4.820 1.00 97.12 71 VAL A O 1
ATOM 569 N N . LEU A 1 72 ? 6.126 2.547 -5.161 1.00 97.94 72 LEU A N 1
ATOM 570 C CA . LEU A 1 72 ? 5.748 3.688 -5.985 1.00 97.94 72 LEU A CA 1
ATOM 571 C C . LEU A 1 72 ? 4.552 4.404 -5.351 1.00 97.94 72 LEU A C 1
ATOM 573 O O . LEU A 1 72 ? 3.6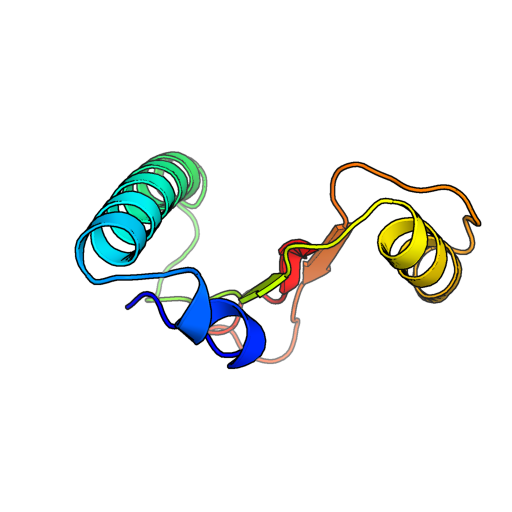55 3.786 -4.789 1.00 97.94 72 LEU A O 1
ATOM 577 N N . SER A 1 73 ? 4.536 5.730 -5.454 1.00 96.62 73 SER A N 1
ATOM 578 C CA . SER A 1 73 ? 3.429 6.559 -4.971 1.00 96.62 73 SER A CA 1
ATOM 579 C C . SER A 1 73 ? 2.900 7.432 -6.102 1.00 96.62 73 SER A C 1
ATOM 581 O O . SER A 1 73 ? 3.685 8.055 -6.830 1.00 96.62 73 SER A O 1
ATOM 583 N N . PHE A 1 74 ? 1.578 7.468 -6.230 1.00 96.81 74 PHE A N 1
ATOM 584 C CA . PHE A 1 74 ? 0.820 8.181 -7.250 1.00 96.81 74 PHE A CA 1
ATOM 585 C C . PHE A 1 74 ? -0.171 9.109 -6.543 1.00 96.81 74 PHE A C 1
ATOM 587 O O . PHE A 1 74 ? -1.301 8.703 -6.294 1.00 96.81 74 PHE A O 1
ATOM 594 N N . PRO A 1 75 ? 0.261 10.312 -6.134 1.00 95.06 75 PRO A N 1
ATOM 595 C CA . PRO A 1 75 ? -0.623 11.240 -5.444 1.00 95.06 75 PRO A CA 1
ATOM 596 C C . PRO A 1 75 ? -1.736 11.709 -6.381 1.00 95.06 75 PRO A C 1
ATOM 598 O O . PRO A 1 75 ? -1.468 12.008 -7.547 1.00 95.06 75 PRO A O 1
ATOM 601 N N . ASP A 1 76 ? -2.955 11.809 -5.857 1.00 94.81 76 ASP A N 1
ATOM 602 C CA . ASP A 1 76 ? -4.017 12.534 -6.544 1.00 94.81 76 ASP A CA 1
ATOM 603 C C . ASP A 1 76 ? -3.928 14.035 -6.221 1.00 94.81 76 ASP A C 1
ATOM 605 O O . ASP A 1 76 ? -3.447 14.453 -5.162 1.00 94.81 76 ASP A O 1
ATOM 609 N N . HIS A 1 77 ? -4.297 14.860 -7.195 1.00 89.31 77 HIS A N 1
ATOM 610 C CA . HIS A 1 77 ? -4.208 16.320 -7.108 1.00 89.31 77 HIS A CA 1
ATOM 611 C C . HIS A 1 77 ? -5.549 17.003 -7.394 1.00 89.31 77 HIS A C 1
ATOM 613 O O . HIS A 1 77 ? -5.583 18.225 -7.543 1.00 89.31 77 HIS A O 1
ATOM 619 N N . GLN A 1 78 ? -6.623 16.227 -7.549 1.00 87.81 78 GLN A N 1
ATOM 620 C CA . GLN A 1 78 ? -7.932 16.716 -7.970 1.00 87.81 78 GLN A CA 1
ATOM 621 C C . GLN A 1 78 ? -8.973 16.607 -6.856 1.00 87.81 78 GLN A C 1
ATOM 623 O O . GLN A 1 78 ? -9.855 17.460 -6.786 1.00 87.81 78 GLN A O 1
ATOM 628 N N . ASP A 1 79 ? -8.864 15.598 -5.993 1.00 86.25 79 ASP A N 1
ATOM 629 C CA . ASP A 1 79 ? -9.777 15.343 -4.886 1.00 86.25 79 ASP A CA 1
ATOM 630 C C . ASP A 1 79 ? -9.051 15.458 -3.537 1.00 86.25 79 ASP A C 1
ATOM 632 O O . ASP A 1 79 ? -8.155 14.685 -3.214 1.00 86.25 79 ASP A O 1
ATOM 636 N N . ASP A 1 80 ? -9.482 16.406 -2.703 1.00 82.06 80 ASP A N 1
ATOM 637 C CA . ASP A 1 80 ? -8.930 16.609 -1.358 1.00 82.06 80 ASP A CA 1
ATOM 638 C C . ASP A 1 80 ? -9.218 15.428 -0.401 1.00 82.06 80 ASP A C 1
ATOM 640 O O . ASP A 1 80 ? -8.613 15.322 0.674 1.00 82.06 80 ASP A O 1
ATOM 644 N N . HIS A 1 81 ? -10.148 14.536 -0.758 1.00 89.25 81 HIS A N 1
ATOM 645 C CA . HIS A 1 81 ? -10.471 13.327 -0.003 1.00 89.25 81 HIS A CA 1
ATOM 646 C C . HIS A 1 81 ? -9.720 12.090 -0.499 1.00 89.25 81 HIS A C 1
ATOM 648 O O . HIS A 1 81 ? -9.441 11.203 0.314 1.00 89.25 81 HIS A O 1
ATOM 654 N N . TYR A 1 82 ? -9.345 12.031 -1.777 1.00 93.44 82 TYR A N 1
ATOM 655 C CA . TYR A 1 82 ? -8.555 10.933 -2.324 1.00 93.44 82 TYR A CA 1
ATOM 656 C C . TYR A 1 82 ? -7.074 11.302 -2.342 1.00 93.44 82 TYR A C 1
ATOM 658 O O . TYR A 1 82 ? -6.646 12.177 -3.075 1.00 93.44 82 TYR A O 1
ATOM 666 N N . LEU A 1 83 ? -6.243 10.626 -1.550 1.00 93.25 83 LEU A N 1
ATOM 667 C CA . LEU A 1 83 ? -4.808 10.940 -1.502 1.00 93.25 83 LEU A CA 1
ATOM 668 C C . LEU A 1 83 ? -4.029 10.336 -2.679 1.00 93.25 83 LEU A C 1
ATOM 670 O O . LEU A 1 83 ? -2.891 10.742 -2.924 1.00 93.25 83 LEU A O 1
ATOM 674 N N . GLY A 1 84 ? -4.611 9.358 -3.378 1.00 95.50 84 GLY A N 1
ATOM 675 C CA . GLY A 1 84 ? -3.985 8.641 -4.487 1.00 95.50 84 GLY A CA 1
ATOM 676 C C . GLY A 1 84 ? -3.673 7.169 -4.202 1.00 95.50 84 GLY A C 1
ATOM 677 O O . GLY A 1 84 ? -4.223 6.548 -3.286 1.00 95.50 84 GLY A O 1
ATOM 678 N N . ASP A 1 85 ? -2.757 6.616 -4.998 1.00 96.88 85 ASP A N 1
ATOM 679 C CA . ASP A 1 85 ? -2.408 5.193 -5.013 1.00 96.88 85 ASP A CA 1
ATOM 680 C C . ASP A 1 85 ? -0.973 4.924 -4.537 1.00 96.88 85 ASP A C 1
ATOM 682 O O . ASP A 1 85 ? -0.041 5.706 -4.757 1.00 96.88 85 ASP A O 1
ATOM 686 N N . ILE A 1 86 ? -0.773 3.754 -3.936 1.00 96.75 86 ILE A N 1
ATOM 687 C CA . ILE A 1 86 ? 0.531 3.193 -3.575 1.00 96.75 86 ILE A CA 1
ATOM 688 C C . ILE A 1 86 ? 0.648 1.809 -4.216 1.00 96.75 86 ILE A C 1
ATOM 690 O O . ILE A 1 86 ? -0.284 1.014 -4.123 1.00 96.75 86 ILE A O 1
ATOM 694 N N . ALA A 1 87 ? 1.786 1.512 -4.840 1.00 96.50 87 ALA A N 1
ATOM 695 C CA . ALA A 1 87 ? 2.111 0.198 -5.401 1.00 96.50 87 ALA A CA 1
ATOM 696 C C . ALA A 1 87 ? 3.442 -0.319 -4.854 1.00 96.50 87 ALA A C 1
ATOM 698 O O . ALA A 1 87 ? 4.348 0.526 -4.662 1.00 96.50 87 ALA A O 1
#

Radius of gyration: 14.87 Å; chains: 1; bounding box: 27×36×31 Å